Protein AF-A0A349BKV0-F1 (afdb_monomer)

Solvent-accessible surface area (backbone atoms only — not comparable to full-atom values): 5305 Å² total; per-residue (Å²): 120,88,90,46,80,95,56,97,78,85,88,78,90,85,77,82,56,69,66,67,58,32,45,64,50,52,53,37,42,76,71,65,75,54,82,79,76,92,58,88,59,48,62,63,50,48,56,39,55,72,38,52,84,82,40,95,59,57,62,70,54,45,53,52,17,54,53,50,45,68,73,66,61,69,72,77,74,72,85,129

pLDDT: mean 85.1, std 12.78, range [42.06, 96.75]

Structure (mmCIF, N/CA/C/O backbone):
data_AF-A0A349BKV0-F1
#
_entry.id   AF-A0A349BKV0-F1
#
loop_
_atom_site.group_PDB
_atom_site.id
_atom_site.type_symbol
_atom_site.label_atom_id
_atom_site.label_alt_id
_atom_site.label_comp_id
_atom_site.label_asym_id
_atom_site.label_entity_id
_atom_site.label_seq_id
_atom_site.pdbx_PDB_ins_code
_atom_site.Cartn_x
_atom_site.Cartn_y
_atom_site.Cartn_z
_atom_site.occupancy
_atom_site.B_iso_or_equiv
_atom_site.auth_seq_id
_atom_site.auth_comp_id
_atom_site.auth_asym_id
_atom_site.auth_atom_id
_atom_site.pdbx_PDB_model_num
ATOM 1 N N . VAL A 1 1 ? -13.084 -11.889 -16.927 1.00 63.62 1 VAL A N 1
ATOM 2 C CA . VAL A 1 1 ? -14.273 -11.929 -16.034 1.00 63.62 1 VAL A CA 1
ATOM 3 C C . VAL A 1 1 ? -15.239 -13.085 -16.351 1.00 63.62 1 VAL A C 1
ATOM 5 O O . VAL A 1 1 ? -16.194 -13.269 -15.616 1.00 63.62 1 VAL A O 1
ATOM 8 N N . LYS A 1 2 ? -15.002 -13.923 -17.380 1.00 61.75 2 LYS A N 1
ATOM 9 C CA . LYS A 1 2 ? -15.906 -15.044 -17.725 1.00 61.75 2 LYS A CA 1
ATOM 10 C C . LYS A 1 2 ? -16.084 -16.098 -16.614 1.00 61.75 2 LYS A C 1
ATOM 12 O O . LYS A 1 2 ? -17.173 -16.636 -16.493 1.00 61.75 2 LYS A O 1
ATOM 17 N N . GLU A 1 3 ? -15.075 -16.301 -15.767 1.00 77.88 3 GLU A N 1
ATOM 18 C CA . GLU A 1 3 ? -15.076 -17.317 -14.694 1.00 77.88 3 GLU A CA 1
ATOM 19 C C . GLU A 1 3 ? -15.606 -16.818 -13.331 1.00 77.88 3 GLU A C 1
ATOM 21 O O . GLU A 1 3 ? -15.473 -17.511 -12.330 1.00 77.88 3 GLU A O 1
ATOM 26 N N . LEU A 1 4 ? -16.172 -15.605 -13.248 1.00 78.31 4 LEU A N 1
ATOM 27 C CA . LEU A 1 4 ? -16.589 -14.982 -11.975 1.00 78.31 4 LEU A CA 1
ATOM 28 C C . LEU A 1 4 ? -18.111 -14.781 -11.877 1.00 78.31 4 LEU A C 1
ATOM 30 O O . LEU A 1 4 ? -18.589 -13.810 -11.289 1.00 78.31 4 LEU A O 1
ATOM 34 N N . ALA A 1 5 ? -18.887 -15.689 -12.474 1.00 75.00 5 ALA A N 1
ATOM 35 C CA . ALA A 1 5 ? -20.345 -15.647 -12.412 1.00 75.00 5 ALA A CA 1
ATOM 36 C C . ALA A 1 5 ? -20.836 -15.708 -10.951 1.00 75.00 5 ALA A C 1
ATOM 38 O O . ALA A 1 5 ? -20.437 -16.588 -10.194 1.00 75.00 5 ALA A O 1
ATOM 39 N N . GLY A 1 6 ? -21.701 -14.766 -10.558 1.00 82.88 6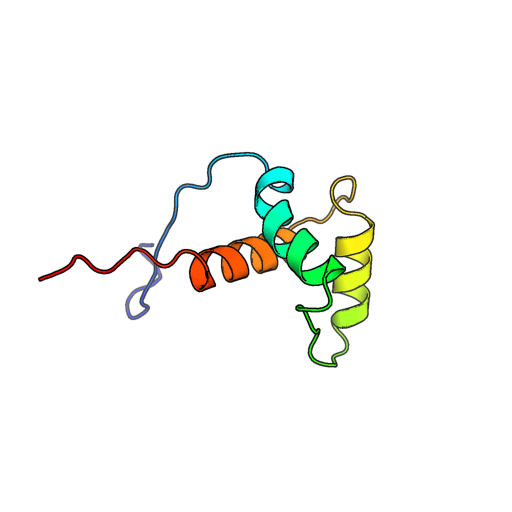 GLY A N 1
ATOM 40 C CA . GLY A 1 6 ? -22.234 -14.659 -9.191 1.00 82.88 6 GLY A CA 1
ATOM 41 C C . GLY A 1 6 ? -21.473 -13.704 -8.263 1.00 82.88 6 GLY A C 1
ATOM 42 O O . GLY A 1 6 ? -21.957 -13.428 -7.169 1.00 82.88 6 GLY A O 1
ATOM 43 N N . TYR A 1 7 ? -20.340 -13.147 -8.701 1.00 80.31 7 TYR A N 1
ATOM 44 C CA . TYR A 1 7 ? -19.590 -12.145 -7.943 1.00 80.31 7 TYR A CA 1
ATOM 45 C C . TYR A 1 7 ? -19.721 -10.754 -8.568 1.00 80.31 7 TYR A C 1
ATOM 47 O O . TYR A 1 7 ? -19.663 -10.590 -9.788 1.00 80.31 7 TYR A O 1
ATOM 55 N N . THR A 1 8 ? -19.841 -9.728 -7.725 1.00 81.06 8 THR A N 1
ATOM 56 C CA . THR A 1 8 ? -19.720 -8.333 -8.163 1.00 81.06 8 THR A CA 1
ATOM 57 C C . THR A 1 8 ? -18.250 -8.040 -8.441 1.00 81.06 8 THR A C 1
ATOM 59 O O . THR A 1 8 ? -17.466 -7.838 -7.517 1.00 81.06 8 THR A O 1
ATOM 62 N N . VAL A 1 9 ? -17.868 -8.040 -9.718 1.00 80.31 9 VAL A N 1
ATOM 63 C CA . VAL A 1 9 ? -16.484 -7.813 -10.151 1.00 80.31 9 VAL A CA 1
ATOM 64 C C . VAL A 1 9 ? -16.393 -6.523 -10.946 1.00 80.31 9 VAL A C 1
ATOM 66 O O . VAL A 1 9 ? -17.110 -6.329 -11.926 1.00 80.31 9 VAL A O 1
ATOM 69 N N . LYS A 1 10 ? -15.456 -5.663 -10.552 1.00 81.19 10 LYS A N 1
ATOM 70 C CA . LYS A 1 10 ? -15.104 -4.430 -11.253 1.00 81.19 10 LYS A CA 1
ATOM 71 C C . LYS A 1 10 ? -13.661 -4.554 -11.730 1.00 81.19 10 LYS A C 1
ATOM 73 O O . LYS A 1 10 ? -12.766 -4.793 -10.929 1.00 81.19 10 LYS A O 1
ATOM 78 N N . THR A 1 11 ? -13.435 -4.405 -13.030 1.00 80.25 11 THR A N 1
ATOM 79 C CA . THR A 1 11 ? -12.084 -4.318 -13.601 1.00 80.25 11 THR A CA 1
ATOM 80 C C . THR A 1 11 ? -11.776 -2.867 -13.918 1.00 80.25 11 THR A C 1
ATOM 82 O O . THR A 1 11 ? -12.552 -2.222 -14.626 1.00 80.25 11 THR A O 1
ATOM 85 N N . LEU A 1 12 ? -10.653 -2.362 -13.418 1.00 74.25 12 LEU A N 1
ATOM 86 C CA . LEU A 1 12 ? -10.216 -0.991 -13.644 1.00 74.25 12 LEU A CA 1
ATOM 87 C C . LEU A 1 12 ? -8.961 -0.981 -14.526 1.00 74.25 12 LEU A C 1
ATOM 89 O O . LEU A 1 12 ? -8.036 -1.752 -14.263 1.00 74.25 12 LEU A O 1
ATOM 93 N N . PRO A 1 13 ? -8.904 -0.138 -15.574 1.00 76.12 13 PRO A N 1
ATOM 94 C CA . PRO A 1 13 ? -7.655 0.112 -16.274 1.00 76.12 13 PRO A CA 1
ATOM 95 C C . PRO A 1 13 ? -6.737 0.913 -15.349 1.00 76.12 13 PRO A C 1
ATOM 97 O O . PRO A 1 13 ? -7.078 2.018 -14.929 1.00 76.12 13 PRO A O 1
ATOM 100 N N . VAL A 1 14 ? -5.579 0.350 -15.018 1.00 73.62 14 VAL A N 1
ATOM 101 C CA . VAL A 1 14 ? -4.613 1.010 -14.138 1.00 73.62 14 VAL A CA 1
ATOM 102 C C . VAL A 1 14 ? -3.715 1.925 -14.966 1.00 73.62 14 VAL A C 1
ATOM 104 O O . VAL A 1 14 ? -3.074 1.481 -15.918 1.00 73.62 14 VAL A O 1
ATOM 107 N N . THR A 1 15 ? -3.672 3.210 -14.614 1.00 76.06 15 THR A N 1
ATOM 108 C CA . THR A 1 15 ? -2.824 4.225 -15.260 1.00 76.06 15 THR A CA 1
ATOM 109 C C . THR A 1 15 ? -1.791 4.771 -14.280 1.00 76.06 15 THR A C 1
ATOM 111 O O . THR A 1 15 ? -2.063 4.876 -13.085 1.00 76.06 15 THR A O 1
ATOM 114 N N . GLY A 1 16 ? -0.620 5.160 -14.786 1.00 77.94 16 GLY A N 1
ATOM 115 C CA . GLY A 1 16 ? 0.476 5.685 -13.964 1.00 77.94 16 GLY A CA 1
ATOM 116 C C . GLY A 1 16 ? 1.334 4.598 -13.309 1.00 77.94 16 GLY A C 1
ATOM 117 O O . GLY A 1 16 ? 1.013 3.407 -13.357 1.00 77.94 16 GLY A O 1
ATOM 118 N N . SER A 1 17 ? 2.462 5.009 -12.725 1.00 85.12 17 SER A N 1
ATOM 119 C CA . SER A 1 17 ? 3.363 4.097 -12.016 1.00 85.12 17 SER A CA 1
ATOM 120 C C . SER A 1 17 ? 2.780 3.695 -10.660 1.00 85.12 17 SER A C 1
ATOM 122 O O . SER A 1 17 ? 2.065 4.468 -10.017 1.00 85.12 17 SER A O 1
ATOM 124 N N . LYS A 1 18 ? 3.116 2.481 -10.208 1.00 84.12 18 LYS A N 1
ATOM 125 C CA . LYS A 1 18 ? 2.739 1.979 -8.875 1.00 84.12 18 LYS A CA 1
ATOM 126 C C . LYS A 1 18 ? 3.201 2.932 -7.764 1.00 84.12 18 LYS A C 1
ATOM 128 O O . LYS A 1 18 ? 2.485 3.161 -6.800 1.00 84.12 18 LYS A O 1
ATOM 133 N N . GLU A 1 19 ? 4.373 3.537 -7.950 1.00 88.56 19 GLU A N 1
ATOM 134 C CA . GLU A 1 19 ? 4.947 4.551 -7.059 1.00 88.56 19 GLU A CA 1
ATOM 135 C C . GLU A 1 19 ? 4.014 5.738 -6.835 1.00 88.56 19 GLU A C 1
ATOM 137 O O . GLU A 1 19 ? 3.694 6.084 -5.699 1.00 88.56 19 GLU A O 1
ATOM 142 N N . VAL A 1 20 ? 3.533 6.341 -7.924 1.00 88.25 20 VAL A N 1
ATOM 143 C CA . VAL A 1 20 ? 2.670 7.520 -7.835 1.00 88.25 20 VAL A CA 1
ATOM 144 C C . VAL A 1 20 ? 1.358 7.156 -7.143 1.00 88.25 20 VAL A C 1
ATOM 146 O O . VAL A 1 20 ? 0.917 7.899 -6.267 1.00 88.25 20 VAL A O 1
ATOM 149 N N . ARG A 1 21 ? 0.784 5.983 -7.447 1.00 88.38 21 ARG A N 1
ATOM 150 C CA . ARG A 1 21 ? -0.456 5.505 -6.813 1.00 88.38 21 ARG A CA 1
ATOM 151 C C . ARG A 1 21 ? -0.313 5.199 -5.323 1.00 88.38 21 ARG A C 1
ATOM 153 O O . ARG A 1 21 ? -1.275 5.377 -4.589 1.00 88.38 21 ARG A O 1
ATOM 160 N N . ALA A 1 22 ? 0.866 4.794 -4.859 1.00 91.75 22 ALA A N 1
ATOM 161 C CA . ALA A 1 22 ? 1.113 4.540 -3.439 1.00 91.75 22 ALA A CA 1
ATOM 162 C C . ALA A 1 22 ? 1.265 5.828 -2.604 1.00 91.75 22 ALA A C 1
ATOM 164 O O . ALA A 1 22 ? 1.091 5.798 -1.384 1.00 91.75 22 ALA A O 1
ATOM 165 N N . THR A 1 23 ? 1.545 6.972 -3.241 1.00 91.50 23 THR A N 1
ATOM 166 C CA . THR A 1 23 ? 1.795 8.264 -2.567 1.00 91.50 23 THR A CA 1
ATOM 167 C C . THR A 1 23 ? 0.691 8.694 -1.586 1.00 91.50 23 THR A C 1
ATOM 169 O O . THR A 1 23 ? 1.028 9.104 -0.470 1.00 91.50 23 THR A O 1
ATOM 172 N N . PRO A 1 24 ? -0.616 8.614 -1.917 1.00 92.69 24 PRO A N 1
ATOM 173 C CA . PRO A 1 24 ? -1.681 9.010 -0.994 1.00 92.69 24 PRO A CA 1
ATOM 174 C C . PRO A 1 24 ? -1.728 8.138 0.265 1.00 92.69 24 PRO A C 1
ATOM 176 O O . PRO A 1 24 ? -1.822 8.670 1.372 1.00 92.69 24 PRO A O 1
ATOM 179 N N . LEU A 1 25 ? -1.586 6.815 0.111 1.00 93.88 25 LEU A N 1
ATOM 180 C CA . LEU A 1 25 ? -1.522 5.884 1.239 1.00 93.88 25 LEU A CA 1
ATOM 181 C C . LEU A 1 25 ? -0.292 6.166 2.114 1.00 93.88 25 LEU A C 1
ATOM 183 O O . LEU A 1 25 ? -0.418 6.265 3.334 1.00 93.88 25 LEU A O 1
ATOM 187 N N . ALA A 1 26 ? 0.879 6.358 1.498 1.00 93.56 26 ALA A N 1
ATOM 188 C CA . ALA A 1 26 ? 2.113 6.694 2.207 1.00 93.56 26 ALA A CA 1
ATOM 189 C C . ALA A 1 26 ? 1.977 8.004 3.001 1.00 93.56 26 ALA A C 1
ATOM 191 O O . ALA A 1 26 ? 2.392 8.078 4.157 1.00 93.56 26 ALA A O 1
ATOM 192 N N . SER A 1 27 ? 1.322 9.012 2.419 1.00 94.56 27 SER A N 1
ATOM 193 C CA . SER A 1 27 ? 1.063 10.298 3.078 1.00 94.56 27 SER A CA 1
ATOM 194 C C . SER A 1 27 ? 0.186 10.133 4.324 1.00 94.56 27 SER A C 1
ATOM 196 O O . SER A 1 27 ? 0.478 10.707 5.371 1.00 94.56 27 SER A O 1
ATOM 198 N N . GLN A 1 28 ? -0.866 9.310 4.250 1.00 95.75 28 GLN A N 1
ATOM 199 C CA . GLN A 1 28 ? -1.704 9.011 5.417 1.00 95.75 28 GLN A CA 1
ATOM 200 C C . GLN A 1 28 ? -0.968 8.182 6.474 1.00 95.75 28 GLN A C 1
ATOM 202 O O . GLN A 1 28 ? -1.181 8.388 7.670 1.00 95.75 28 GLN A O 1
ATOM 207 N N . ALA A 1 29 ? -0.092 7.267 6.056 1.00 94.44 29 ALA A N 1
ATOM 208 C CA . ALA A 1 29 ? 0.732 6.493 6.974 1.00 94.44 29 ALA A CA 1
ATOM 209 C C . ALA A 1 29 ? 1.717 7.390 7.740 1.00 94.44 29 ALA A C 1
ATOM 211 O O . ALA A 1 29 ? 1.778 7.308 8.965 1.00 94.44 29 ALA A O 1
ATOM 212 N N . GLN A 1 30 ? 2.405 8.308 7.052 1.00 93.25 30 GLN A N 1
ATOM 213 C CA . GLN A 1 30 ? 3.300 9.292 7.677 1.00 93.25 30 GLN A CA 1
ATOM 214 C C . GLN A 1 30 ? 2.562 10.250 8.622 1.00 93.25 30 GLN A C 1
ATOM 216 O O . GLN A 1 30 ? 3.109 10.643 9.649 1.00 93.25 30 GLN A O 1
ATOM 221 N N . ALA A 1 31 ? 1.305 10.585 8.319 1.00 96.44 31 ALA A N 1
ATOM 222 C CA . ALA A 1 31 ? 0.449 11.384 9.194 1.00 96.44 31 ALA A CA 1
ATOM 223 C C . ALA A 1 31 ? -0.087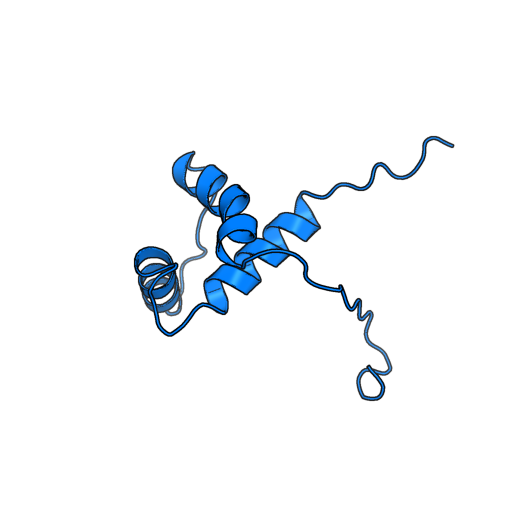 10.615 10.423 1.00 96.44 31 ALA A C 1
ATOM 225 O O . ALA A 1 31 ? -0.754 11.209 11.267 1.00 96.44 31 ALA A O 1
ATOM 226 N N . GLY A 1 32 ? 0.170 9.306 10.538 1.00 95.50 32 GLY A N 1
ATOM 227 C CA . GLY A 1 32 ? -0.327 8.470 11.638 1.00 95.50 32 GLY A CA 1
ATOM 228 C C . GLY A 1 32 ? -1.795 8.042 11.504 1.00 95.50 32 GLY A C 1
ATOM 229 O O . GLY A 1 32 ? -2.374 7.525 12.462 1.00 95.50 32 GLY A O 1
ATOM 230 N N . ASN A 1 33 ? -2.398 8.219 10.324 1.00 95.62 33 ASN A N 1
ATOM 231 C CA . ASN A 1 33 ? -3.800 7.879 10.053 1.00 95.62 33 ASN A CA 1
ATOM 232 C C . ASN A 1 33 ? -3.997 6.418 9.613 1.00 95.62 33 ASN A C 1
ATOM 234 O O . ASN A 1 33 ? -5.131 5.952 9.520 1.00 95.62 33 ASN A O 1
ATOM 238 N N . VAL A 1 34 ? -2.912 5.681 9.357 1.00 94.38 34 VAL A N 1
ATOM 239 C CA . VAL A 1 34 ? -2.948 4.264 8.968 1.00 94.38 34 VAL A CA 1
ATOM 240 C C . VAL A 1 34 ? -2.499 3.398 10.140 1.00 94.38 34 VAL A C 1
ATOM 242 O O . VAL A 1 34 ? -1.484 3.668 10.779 1.00 94.38 34 VAL A O 1
ATOM 245 N N . LYS A 1 35 ? -3.251 2.328 10.415 1.00 94.81 35 LYS A N 1
ATOM 246 C CA . LYS A 1 35 ? -2.903 1.315 11.418 1.00 94.81 35 LYS A CA 1
ATOM 247 C C . LYS A 1 35 ? -2.998 -0.073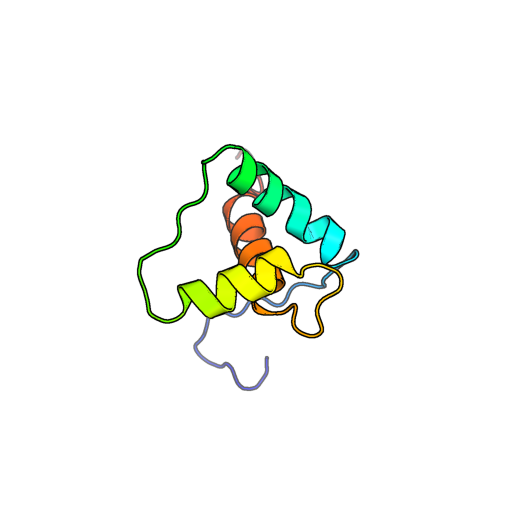 10.805 1.00 94.81 35 LYS A C 1
ATOM 249 O O . LYS A 1 35 ? -3.938 -0.365 10.072 1.00 94.81 35 LYS A O 1
ATOM 254 N N . LEU A 1 36 ? -2.049 -0.935 11.156 1.00 95.00 36 LEU A N 1
ATOM 255 C CA . LEU A 1 36 ? -2.068 -2.344 10.779 1.00 95.00 36 LEU A CA 1
ATOM 256 C C . LEU A 1 36 ? -2.786 -3.157 11.854 1.00 95.00 36 LEU A C 1
ATOM 258 O O . LEU A 1 36 ? -2.497 -3.029 13.047 1.00 95.00 36 LEU A O 1
ATOM 262 N N . VAL A 1 37 ? -3.703 -4.023 11.432 1.00 96.12 37 VAL A N 1
ATOM 263 C CA . VAL A 1 37 ? -4.263 -5.049 12.317 1.00 96.12 37 VAL A CA 1
ATOM 264 C C . VAL A 1 37 ? -3.136 -6.011 12.692 1.00 96.12 37 VAL A C 1
ATOM 266 O O . VAL A 1 37 ? -2.296 -6.338 11.862 1.00 96.12 37 VAL A O 1
ATOM 269 N N . ARG A 1 38 ? -3.063 -6.440 13.954 1.00 96.75 38 ARG A N 1
ATOM 270 C CA . ARG A 1 38 ? -1.992 -7.339 14.400 1.00 96.75 38 ARG A CA 1
ATOM 271 C C . ARG A 1 38 ? -2.153 -8.717 13.750 1.00 96.75 38 ARG A C 1
ATOM 273 O O . ARG A 1 38 ? -3.181 -9.363 13.935 1.00 96.75 38 ARG A O 1
ATOM 280 N N . GLY A 1 39 ? -1.112 -9.190 13.076 1.00 96.25 39 GLY A N 1
ATOM 281 C CA . GLY A 1 39 ? -1.041 -10.541 12.532 1.00 96.25 39 GLY A CA 1
ATOM 282 C C . GLY A 1 39 ? 0.383 -10.938 12.153 1.00 96.25 39 GLY A C 1
ATOM 283 O O . GLY A 1 39 ? 1.294 -10.113 12.151 1.00 96.25 39 GLY A O 1
ATOM 284 N N . LEU A 1 40 ? 0.570 -12.219 11.823 1.00 96.12 40 LEU A N 1
ATOM 285 C CA . LEU A 1 40 ? 1.863 -12.756 11.367 1.00 96.12 40 LEU A CA 1
ATOM 286 C C . LEU A 1 40 ? 2.321 -12.140 10.033 1.00 96.12 40 LEU A C 1
ATOM 288 O O . LEU A 1 40 ? 3.498 -12.175 9.704 1.00 96.12 40 LEU A O 1
ATOM 292 N N . TRP A 1 41 ? 1.390 -11.561 9.273 1.00 94.69 41 TRP A N 1
ATOM 293 C CA . TRP A 1 41 ? 1.643 -10.921 7.984 1.00 94.69 41 TRP A CA 1
ATOM 294 C C . TRP A 1 41 ? 2.292 -9.532 8.107 1.00 94.69 41 TRP A C 1
ATOM 296 O O . TRP A 1 41 ? 2.816 -9.023 7.120 1.00 94.69 41 TRP A O 1
ATOM 306 N N . ASN A 1 42 ? 2.293 -8.920 9.298 1.00 95.56 42 ASN A N 1
ATOM 307 C CA . ASN A 1 42 ? 2.747 -7.538 9.479 1.00 95.56 42 ASN A CA 1
ATOM 308 C C . ASN A 1 42 ? 4.225 -7.356 9.129 1.00 95.56 42 ASN A C 1
ATOM 310 O O . ASN A 1 42 ? 4.573 -6.354 8.517 1.00 95.56 42 ASN A O 1
ATOM 314 N N . GLU A 1 43 ? 5.084 -8.306 9.504 1.00 95.50 43 GLU A N 1
ATOM 315 C CA . GLU A 1 43 ? 6.520 -8.232 9.213 1.00 95.50 43 GLU A CA 1
ATOM 316 C C . GLU A 1 43 ? 6.780 -8.274 7.705 1.00 95.50 43 GLU A C 1
ATOM 318 O O . GLU A 1 43 ? 7.483 -7.419 7.175 1.00 95.50 43 GLU A O 1
ATOM 323 N N . ALA A 1 44 ? 6.140 -9.207 6.996 1.00 93.75 44 ALA A N 1
ATOM 324 C CA . ALA A 1 44 ? 6.255 -9.316 5.545 1.00 93.75 44 ALA A CA 1
ATOM 325 C C . ALA A 1 44 ? 5.724 -8.066 4.823 1.00 93.75 44 ALA A C 1
ATOM 327 O 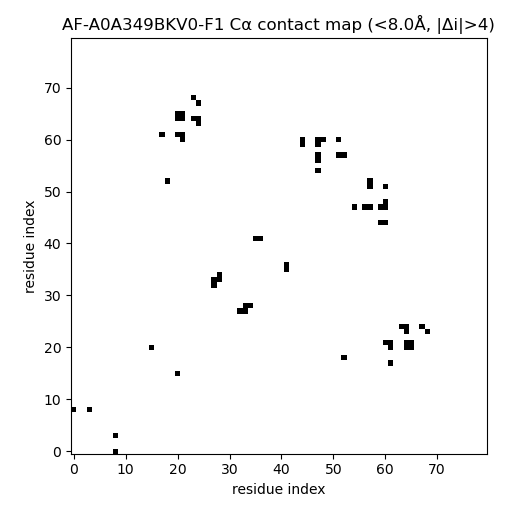O . ALA A 1 44 ? 6.330 -7.614 3.852 1.00 93.75 44 ALA A O 1
ATOM 328 N N . PHE A 1 45 ? 4.616 -7.495 5.304 1.00 94.56 45 PHE A N 1
ATOM 329 C CA . PHE A 1 45 ? 4.056 -6.264 4.754 1.00 94.56 45 PHE A CA 1
ATOM 330 C C . PHE A 1 45 ? 4.978 -5.061 4.983 1.00 94.56 45 PHE A C 1
ATOM 332 O O . PHE A 1 45 ? 5.243 -4.307 4.052 1.00 94.56 45 PHE A O 1
ATOM 339 N N . LEU A 1 46 ? 5.481 -4.882 6.209 1.00 95.12 46 LEU A N 1
ATOM 340 C CA . LEU A 1 46 ? 6.369 -3.771 6.558 1.00 95.12 46 LEU A CA 1
ATOM 341 C C . LEU A 1 46 ? 7.698 -3.859 5.807 1.00 95.12 46 LEU A C 1
ATOM 343 O O . LEU A 1 46 ? 8.147 -2.854 5.270 1.00 95.12 46 LEU A O 1
ATOM 347 N N . LEU A 1 47 ? 8.272 -5.059 5.684 1.00 94.62 47 LEU A N 1
ATOM 348 C CA . LEU A 1 47 ? 9.481 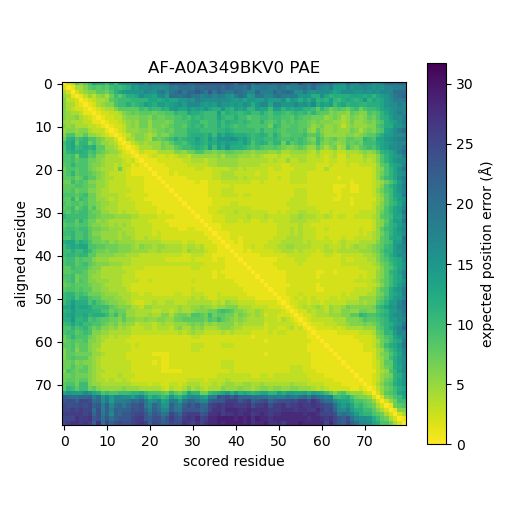-5.274 4.896 1.00 94.62 47 LEU A CA 1
ATOM 349 C C . LEU A 1 47 ? 9.266 -4.900 3.423 1.00 94.62 47 LEU A C 1
ATOM 351 O O . LEU A 1 47 ? 10.139 -4.295 2.805 1.00 94.62 47 LEU A O 1
ATOM 355 N N . GLU A 1 48 ? 8.115 -5.242 2.841 1.00 94.06 48 GLU A N 1
ATOM 356 C CA . GLU A 1 48 ? 7.790 -4.815 1.478 1.00 94.06 48 GLU A CA 1
ATOM 357 C C . GLU A 1 48 ? 7.614 -3.292 1.391 1.00 94.06 48 GLU A C 1
ATOM 359 O O . GLU A 1 48 ? 8.156 -2.670 0.479 1.00 94.06 48 GLU A O 1
ATOM 364 N N . ALA A 1 49 ? 6.918 -2.685 2.356 1.00 92.69 49 ALA A N 1
ATOM 365 C CA . ALA A 1 49 ? 6.667 -1.247 2.401 1.00 92.69 49 ALA A CA 1
ATOM 366 C C . ALA A 1 49 ? 7.952 -0.415 2.560 1.00 92.69 49 ALA A C 1
ATOM 368 O O . ALA A 1 49 ? 8.073 0.629 1.927 1.00 92.69 49 ALA A O 1
ATOM 369 N N . GLU A 1 50 ? 8.918 -0.878 3.357 1.00 92.25 50 GLU A N 1
ATOM 370 C CA . GLU A 1 50 ? 10.214 -0.212 3.553 1.00 92.25 50 GLU A CA 1
ATOM 371 C C . GLU A 1 50 ? 11.121 -0.309 2.323 1.00 92.25 50 GLU A C 1
ATOM 373 O O . GLU A 1 50 ? 11.871 0.620 2.031 1.00 92.25 50 GLU A O 1
ATOM 378 N N . ASN A 1 51 ? 11.043 -1.417 1.581 1.00 92.31 51 ASN A N 1
ATOM 379 C CA . ASN A 1 51 ? 11.826 -1.615 0.360 1.00 92.31 51 ASN A CA 1
ATOM 380 C C . ASN A 1 51 ? 11.157 -1.012 -0.885 1.00 92.31 51 ASN A C 1
ATOM 382 O O . ASN A 1 51 ? 11.747 -1.011 -1.967 1.00 92.31 51 ASN A O 1
ATOM 386 N N . PHE A 1 52 ? 9.919 -0.533 -0.784 1.00 88.25 52 PHE A N 1
ATOM 387 C CA . PHE A 1 52 ? 9.213 0.062 -1.909 1.00 88.25 52 PHE A CA 1
ATOM 388 C C . PHE A 1 52 ? 9.786 1.460 -2.222 1.00 88.25 52 PHE A C 1
ATOM 390 O O . PHE A 1 52 ? 9.933 2.271 -1.310 1.00 88.25 52 PHE A O 1
ATOM 397 N N . PRO A 1 53 ? 10.088 1.795 -3.492 1.00 87.44 53 PRO A N 1
ATOM 398 C CA . PRO A 1 53 ? 9.701 1.090 -4.717 1.00 87.44 53 PRO A CA 1
ATOM 399 C C . PRO A 1 53 ? 10.779 0.185 -5.333 1.00 87.44 53 PRO A C 1
ATOM 401 O O . PRO A 1 53 ? 10.544 -0.387 -6.398 1.00 87.44 53 PRO A O 1
ATOM 404 N N . GLU A 1 54 ? 11.954 0.059 -4.726 1.00 88.00 54 GLU A N 1
ATOM 405 C CA . GLU A 1 54 ? 13.108 -0.645 -5.311 1.00 88.00 54 GLU A CA 1
ATOM 406 C C . GLU A 1 54 ? 13.049 -2.172 -5.126 1.00 88.00 54 GLU A C 1
ATOM 408 O O . GLU A 1 54 ? 13.704 -2.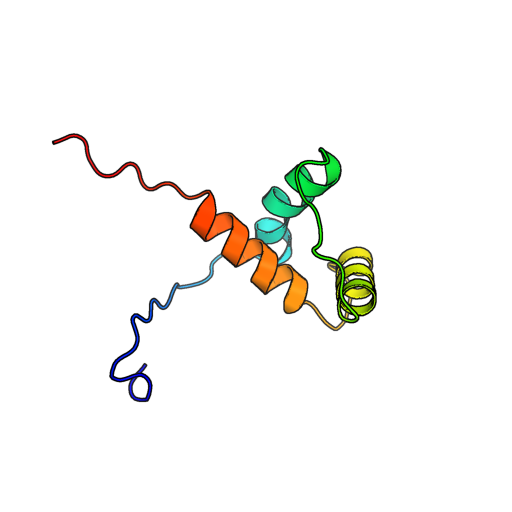924 -5.850 1.00 88.00 54 GLU A O 1
ATOM 413 N N . GLY A 1 55 ? 12.216 -2.643 -4.197 1.00 84.25 55 GLY A N 1
ATOM 414 C CA . GLY A 1 55 ? 12.017 -4.051 -3.883 1.00 84.25 55 GLY A CA 1
ATOM 415 C C . GLY A 1 55 ? 11.496 -4.888 -5.055 1.00 84.25 55 GLY A C 1
ATOM 416 O O . GLY A 1 55 ? 10.759 -4.427 -5.932 1.00 84.25 55 GLY A O 1
ATOM 417 N N . LYS A 1 56 ? 11.858 -6.177 -5.044 1.00 86.00 56 LYS A N 1
ATOM 418 C CA . LYS A 1 56 ? 11.378 -7.170 -6.020 1.00 86.00 56 LYS A CA 1
ATOM 419 C C . LYS A 1 56 ? 9.863 -7.384 -5.930 1.00 86.00 56 LYS A C 1
ATOM 421 O O . LYS A 1 56 ? 9.220 -7.612 -6.952 1.00 86.00 56 LYS A O 1
ATOM 426 N N . PHE A 1 57 ? 9.323 -7.346 -4.715 1.00 86.19 57 PHE A N 1
ATOM 427 C CA . PHE A 1 57 ? 7.900 -7.504 -4.432 1.00 86.19 57 PHE A CA 1
ATOM 428 C C . PHE A 1 57 ? 7.266 -6.130 -4.240 1.00 86.19 57 PHE A C 1
ATOM 430 O O . PHE A 1 57 ? 7.872 -5.252 -3.627 1.00 86.19 57 PHE A O 1
ATOM 437 N N . LYS A 1 58 ? 6.084 -5.939 -4.827 1.00 87.31 58 LYS A N 1
ATOM 438 C CA . LYS A 1 58 ? 5.360 -4.657 -4.828 1.00 87.31 58 LYS A CA 1
ATOM 439 C C . LYS A 1 58 ? 3.850 -4.834 -4.692 1.00 87.31 58 LYS A C 1
ATOM 441 O O . LYS A 1 58 ? 3.119 -3.854 -4.769 1.00 87.31 58 LYS A O 1
ATOM 446 N N . ASP A 1 59 ? 3.376 -6.071 -4.610 1.00 90.19 59 ASP A N 1
ATOM 447 C CA . ASP A 1 59 ? 1.965 -6.394 -4.791 1.00 90.19 59 ASP A CA 1
ATOM 448 C C . ASP A 1 59 ? 1.142 -6.139 -3.526 1.00 90.19 59 ASP A C 1
ATOM 450 O O . ASP A 1 59 ? -0.020 -5.758 -3.638 1.00 90.19 59 ASP A O 1
ATOM 454 N N . GLN A 1 60 ? 1.725 -6.278 -2.330 1.00 92.75 60 GLN A N 1
ATOM 455 C CA . GLN A 1 60 ? 1.029 -5.953 -1.083 1.00 92.75 60 GLN A CA 1
ATOM 456 C C . GLN A 1 60 ? 0.836 -4.440 -0.950 1.00 92.75 60 GLN A C 1
ATOM 458 O O . GLN A 1 60 ? -0.247 -3.988 -0.575 1.00 92.75 60 GLN A O 1
ATOM 463 N N . VAL A 1 61 ? 1.867 -3.656 -1.290 1.00 92.31 61 VAL A N 1
ATOM 464 C CA . VAL A 1 61 ? 1.795 -2.185 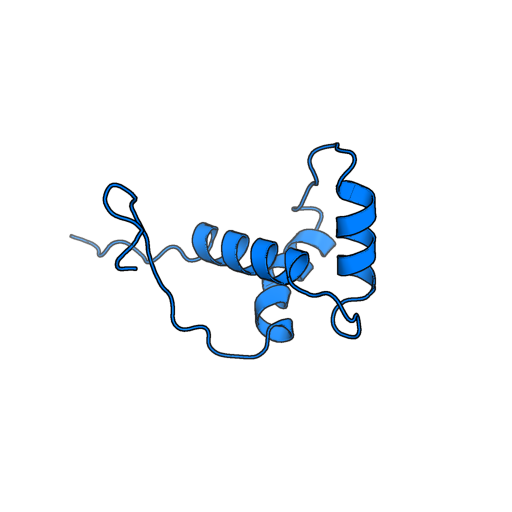-1.269 1.00 92.31 61 VAL A CA 1
ATOM 465 C C . VAL A 1 61 ? 0.835 -1.669 -2.346 1.00 92.31 61 VAL A C 1
ATOM 467 O O . VAL A 1 61 ? 0.017 -0.798 -2.059 1.00 92.31 61 VAL A O 1
ATOM 470 N N . ASP A 1 62 ? 0.882 -2.237 -3.556 1.00 91.06 62 ASP A N 1
ATOM 471 C CA . ASP A 1 62 ? -0.018 -1.882 -4.664 1.00 91.06 62 ASP A CA 1
ATOM 472 C C . ASP A 1 62 ? -1.481 -2.209 -4.320 1.00 91.06 62 ASP A C 1
ATOM 474 O O . ASP A 1 62 ? -2.353 -1.355 -4.457 1.00 91.06 62 ASP A O 1
ATOM 478 N N . ALA A 1 63 ? -1.749 -3.394 -3.756 1.00 91.75 63 ALA A N 1
ATOM 479 C CA . ALA A 1 63 ? -3.093 -3.775 -3.321 1.00 91.75 63 ALA A CA 1
ATOM 480 C C . ALA A 1 63 ? -3.639 -2.862 -2.212 1.00 91.75 63 ALA A C 1
ATOM 482 O O . ALA A 1 63 ? -4.815 -2.493 -2.232 1.00 91.75 63 ALA A O 1
ATOM 483 N N . ALA A 1 64 ? -2.800 -2.478 -1.245 1.00 93.38 64 ALA A N 1
ATOM 484 C CA . ALA A 1 64 ? -3.200 -1.558 -0.184 1.00 93.38 64 ALA A CA 1
ATOM 485 C C . ALA A 1 64 ? -3.475 -0.146 -0.725 1.00 93.38 64 ALA A C 1
ATOM 487 O O . ALA A 1 64 ? -4.435 0.497 -0.296 1.00 93.38 64 ALA A O 1
ATOM 488 N N . ALA A 1 65 ? -2.655 0.332 -1.665 1.00 92.75 65 ALA A N 1
ATOM 489 C CA . ALA A 1 65 ? -2.823 1.636 -2.298 1.00 92.75 65 ALA A CA 1
ATOM 490 C C . ALA A 1 65 ? -4.112 1.703 -3.127 1.00 92.75 65 ALA A C 1
ATOM 492 O O . ALA A 1 65 ? -4.886 2.643 -2.964 1.00 92.75 65 ALA A O 1
ATOM 493 N N . ASP A 1 66 ? -4.384 0.680 -3.940 1.00 90.44 66 ASP A N 1
ATOM 494 C CA . ASP A 1 66 ? -5.605 0.600 -4.746 1.00 90.44 66 ASP A CA 1
ATOM 495 C C . ASP A 1 66 ? -6.862 0.501 -3.860 1.00 90.44 66 ASP A C 1
ATOM 497 O O . ASP A 1 66 ? -7.874 1.147 -4.137 1.00 90.44 66 ASP A O 1
ATOM 501 N N . ALA A 1 67 ? -6.802 -0.251 -2.754 1.00 90.62 67 ALA A N 1
ATOM 502 C CA . ALA A 1 67 ? -7.901 -0.314 -1.788 1.00 90.62 67 ALA A CA 1
ATOM 503 C C . ALA A 1 67 ? -8.144 1.039 -1.100 1.00 90.62 67 ALA A C 1
ATOM 505 O O . ALA A 1 67 ? -9.291 1.439 -0.899 1.00 90.62 67 ALA A O 1
ATOM 506 N N . PHE A 1 68 ? -7.074 1.756 -0.748 1.00 92.50 68 PHE A N 1
ATOM 507 C CA . PHE A 1 68 ? -7.176 3.098 -0.184 1.00 92.50 68 PHE A CA 1
ATOM 508 C C . PHE A 1 68 ? -7.768 4.095 -1.189 1.00 92.50 68 PHE A C 1
ATOM 510 O O . PHE A 1 68 ? -8.625 4.898 -0.812 1.00 92.50 68 PHE A O 1
ATOM 517 N N . ASP A 1 69 ? -7.366 4.030 -2.461 1.00 90.12 69 ASP A N 1
ATOM 518 C CA . ASP A 1 69 ? -7.949 4.867 -3.511 1.00 90.12 69 ASP A CA 1
ATOM 519 C C . ASP A 1 69 ? -9.440 4.567 -3.681 1.00 90.12 69 ASP A C 1
ATOM 521 O O . ASP A 1 69 ? -10.242 5.482 -3.564 1.00 90.12 69 ASP A O 1
ATOM 525 N N . GLU A 1 70 ? -9.866 3.308 -3.826 1.00 88.0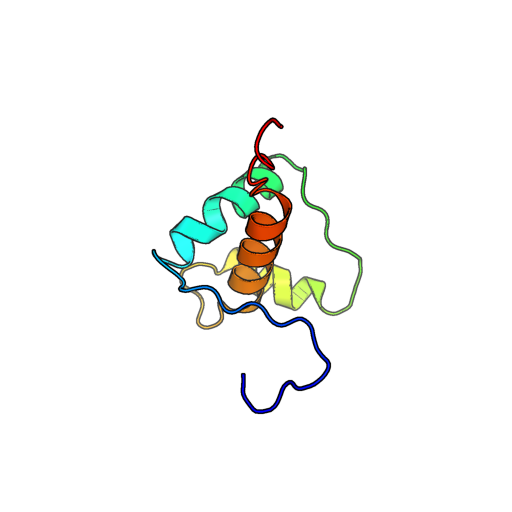6 70 GLU A N 1
ATOM 526 C CA . GLU A 1 70 ? -11.296 2.985 -3.994 1.00 88.06 70 GLU A CA 1
ATOM 527 C C . GLU A 1 70 ? -12.154 3.469 -2.805 1.00 88.06 70 GLU A C 1
ATOM 529 O O . GLU A 1 70 ? -13.295 3.888 -3.002 1.00 88.06 70 GLU A O 1
ATOM 534 N N . LEU A 1 71 ? -11.611 3.474 -1.579 1.00 87.94 71 LEU A N 1
ATOM 535 C CA . LEU A 1 71 ? -12.303 4.000 -0.394 1.00 87.94 71 LEU A CA 1
ATOM 536 C C . LEU A 1 71 ? -12.374 5.532 -0.353 1.00 87.94 71 LEU A C 1
ATOM 538 O O . LEU A 1 71 ? -13.335 6.089 0.180 1.00 87.94 71 LEU A O 1
ATOM 542 N N . THR A 1 72 ? -11.357 6.222 -0.864 1.00 88.62 72 THR A N 1
ATOM 543 C CA . THR A 1 72 ? -11.241 7.688 -0.763 1.00 88.62 72 THR A CA 1
ATOM 544 C C . THR A 1 72 ? -11.702 8.420 -2.014 1.00 88.62 72 THR A C 1
ATOM 546 O O . THR A 1 72 ? -12.094 9.589 -1.940 1.00 88.62 72 THR A O 1
ATOM 549 N N . ASN A 1 73 ? -11.748 7.728 -3.148 1.00 76.62 73 ASN A N 1
ATOM 550 C CA . ASN A 1 73 ? -12.232 8.209 -4.428 1.00 76.62 73 ASN A CA 1
ATOM 551 C C . ASN A 1 73 ? -13.767 8.228 -4.407 1.00 76.62 73 ASN A C 1
ATOM 553 O O . ASN A 1 73 ? -14.467 7.469 -5.081 1.00 76.62 73 ASN A O 1
ATOM 557 N N . THR A 1 74 ? -14.309 9.124 -3.579 1.00 57.22 74 THR A N 1
ATOM 558 C CA . THR A 1 74 ? -15.726 9.462 -3.581 1.00 57.22 74 THR A CA 1
ATOM 559 C C . THR A 1 74 ? -16.016 10.109 -4.927 1.00 57.22 74 THR A C 1
ATOM 561 O O . THR A 1 74 ? -15.861 11.320 -5.101 1.00 57.22 74 THR A O 1
ATOM 564 N N . LYS A 1 75 ? -16.488 9.326 -5.903 1.00 55.94 75 LYS A N 1
ATOM 565 C CA . LYS A 1 75 ? -17.292 9.923 -6.966 1.00 55.94 75 LYS A CA 1
ATOM 566 C C . LYS A 1 75 ? -18.446 10.600 -6.248 1.00 55.94 75 LYS A C 1
ATOM 568 O O . LYS A 1 75 ? -19.248 9.916 -5.619 1.00 55.94 75 LYS A O 1
ATOM 573 N N . ARG A 1 76 ? -18.506 11.935 -6.295 1.00 49.75 76 ARG A N 1
ATOM 574 C CA . ARG A 1 76 ? -19.721 12.667 -5.932 1.00 49.75 76 ARG A CA 1
ATOM 575 C C . ARG A 1 76 ? -20.845 12.017 -6.729 1.00 49.75 76 ARG A C 1
ATOM 577 O O . ARG A 1 76 ? -20.910 12.188 -7.945 1.00 49.75 76 ARG A O 1
ATOM 584 N N . VAL A 1 77 ? -21.649 11.194 -6.059 1.00 56.06 77 VAL A N 1
ATOM 585 C CA . VAL A 1 77 ? -22.907 10.702 -6.606 1.00 56.06 77 VAL A CA 1
ATOM 586 C C . VAL A 1 77 ? -23.661 11.969 -6.976 1.00 56.06 77 VAL A C 1
ATOM 588 O O . VAL A 1 77 ? -23.809 12.852 -6.130 1.00 56.06 77 VAL A O 1
ATOM 591 N N . GLY A 1 78 ? -23.955 12.114 -8.268 1.00 46.91 78 GLY A N 1
ATOM 592 C CA . GLY A 1 78 ? -24.476 13.344 -8.843 1.00 46.91 78 GLY A CA 1
ATOM 593 C C . GLY A 1 78 ? -25.620 13.896 -8.004 1.00 46.91 78 GLY A C 1
ATOM 594 O O . GLY A 1 78 ? -26.508 13.158 -7.583 1.00 46.91 78 GLY A O 1
ATOM 595 N N . THR A 1 79 ? -25.544 15.193 -7.735 1.00 42.06 79 THR A N 1
ATOM 596 C CA . THR A 1 79 ? -26.645 16.003 -7.230 1.00 42.06 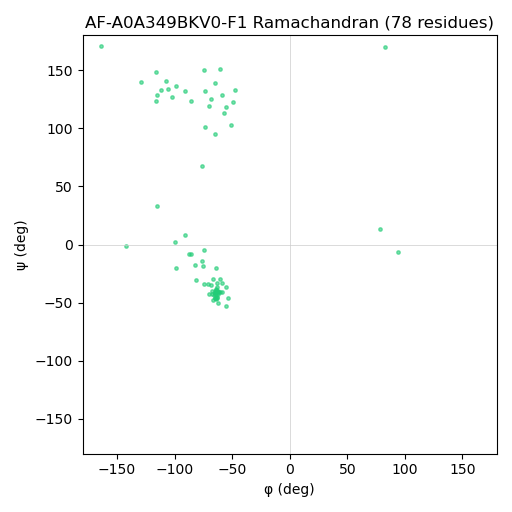79 THR A CA 1
ATOM 597 C C . THR A 1 79 ? -27.871 15.738 -8.109 1.00 42.06 79 THR A C 1
ATOM 599 O O . THR A 1 79 ? -27.768 15.866 -9.331 1.00 42.06 79 THR A O 1
ATOM 602 N N . TRP A 1 80 ? -28.960 15.288 -7.482 1.00 54.75 80 TRP A N 1
ATOM 603 C CA . TRP A 1 80 ? -30.256 15.010 -8.110 1.00 54.75 80 TRP A CA 1
ATOM 604 C C . TRP A 1 80 ? -30.875 16.256 -8.741 1.00 54.75 80 TRP A C 1
ATOM 606 O O . TRP A 1 80 ? -30.666 17.358 -8.178 1.00 54.75 80 TRP A O 1
#

Secondary structure (DSSP, 8-state):
-TT-TTS--------S-HHHHHHHHHHHHHTT---PPPSTTHHHHHHHHHHTTTSS--HHHHHHHHHHHHHH----PPP-

Sequence (80 aa):
VKELAGYTVKTLPVTGSKEVRATPLASQAQAGNVKLVRGLWNEAFLLEAENFPEGKFKDQVDAAADAFDELTNTKRVGTW

Foldseek 3Di:
DVPDPPDDDDDDDDDDDLVVLLVVVVVCVVVVNDDDDDDPCPVVLVVLVVCPPVDPDCVSSSVVSVVVCVVVVPPPPDDD

Mean predicted aligned error: 6.98 Å

Radius of gyration: 15.23 Å; Cα contacts (8 Å, |Δi|>4): 34; chains: 1; bounding box: 43×33×32 Å